Protein AF-A0A7S0AAD8-F1 (afdb_monomer_lite)

pLDDT: mean 89.01, std 14.26, range [42.5, 98.5]

Sequence (129 aa):
RARMLVRNMTLDEKLLLLHGPEEGNCCQCKDSAACAYVGNVAPIPRLGVPPITMNDGPQGFRDNQHLGTSTAWPSGLTMAASFDVQAVREWGEGMGKEFYDKGSNVQLGPGLCVARVPHNGRNFEYLAG

Structure (mmCIF, N/CA/C/O backbone):
data_AF-A0A7S0AAD8-F1
#
_entry.id   AF-A0A7S0AAD8-F1
#
loop_
_atom_site.group_PDB
_atom_site.id
_atom_site.type_symbol
_atom_site.label_atom_id
_atom_site.label_alt_id
_atom_site.label_comp_id
_atom_site.label_asym_id
_atom_site.label_entity_id
_atom_site.label_seq_id
_atom_site.pdbx_PDB_ins_code
_atom_site.Cartn_x
_atom_site.Cartn_y
_atom_site.Cartn_z
_atom_site.occupancy
_atom_site.B_iso_or_equiv
_atom_site.auth_seq_id
_atom_site.auth_comp_id
_atom_site.auth_asym_id
_atom_site.auth_atom_id
_atom_site.pdbx_PDB_model_num
ATOM 1 N N . ARG A 1 1 ? -19.343 -14.731 9.970 1.00 91.06 1 ARG A N 1
ATOM 2 C CA . ARG A 1 1 ? -18.903 -13.856 11.089 1.00 91.06 1 ARG A CA 1
ATOM 3 C C . ARG A 1 1 ? -19.319 -12.390 10.905 1.00 91.06 1 ARG A C 1
ATOM 5 O O . ARG A 1 1 ? -20.001 -11.885 11.781 1.00 91.06 1 ARG A O 1
ATOM 12 N N . ALA A 1 2 ? -19.017 -11.729 9.779 1.00 94.75 2 ALA A N 1
ATOM 13 C CA . ALA A 1 2 ? -19.318 -10.299 9.569 1.00 94.75 2 ALA A CA 1
ATOM 14 C C . ALA A 1 2 ? -20.772 -9.877 9.888 1.00 94.75 2 ALA A C 1
ATOM 16 O O . ALA A 1 2 ? -20.984 -8.991 10.706 1.00 94.75 2 ALA A O 1
ATOM 17 N N . ARG A 1 3 ? -21.784 -10.575 9.343 1.00 96.94 3 ARG A N 1
ATOM 18 C CA . ARG A 1 3 ? -23.208 -10.278 9.627 1.00 96.94 3 ARG A CA 1
ATOM 19 C C . ARG A 1 3 ? -23.565 -10.334 11.120 1.00 96.94 3 ARG A C 1
ATOM 21 O O . ARG A 1 3 ? -24.426 -9.585 11.560 1.00 96.94 3 ARG A O 1
ATOM 28 N N . MET A 1 4 ? -22.927 -11.221 11.886 1.00 96.88 4 MET A N 1
ATOM 29 C CA . MET A 1 4 ? -23.141 -11.343 13.333 1.00 96.88 4 MET A CA 1
ATOM 30 C C . MET A 1 4 ? -22.537 -10.148 14.077 1.00 96.88 4 MET A C 1
ATOM 32 O O . MET A 1 4 ? -23.193 -9.596 14.950 1.00 96.88 4 MET A O 1
ATOM 36 N N . LEU A 1 5 ? -21.325 -9.725 13.704 1.00 96.81 5 LEU A N 1
ATOM 37 C CA . LEU A 1 5 ? -20.678 -8.549 14.291 1.00 96.81 5 LEU A CA 1
ATOM 38 C C . LEU A 1 5 ? -21.513 -7.289 14.037 1.00 96.81 5 LEU A C 1
ATOM 40 O O . LEU A 1 5 ? -21.885 -6.619 14.989 1.00 96.81 5 LEU A O 1
ATOM 44 N N . VAL A 1 6 ? -21.916 -7.044 12.786 1.00 97.00 6 VAL A N 1
ATOM 45 C CA . VA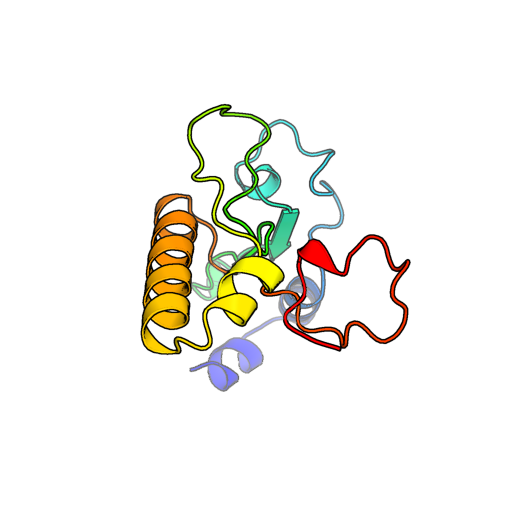L A 1 6 ? -22.723 -5.865 12.413 1.00 97.00 6 VAL A CA 1
ATOM 46 C C . VAL A 1 6 ? -24.091 -5.845 13.106 1.00 97.00 6 VAL A C 1
ATOM 48 O O . VAL A 1 6 ? -24.584 -4.779 13.468 1.00 97.00 6 VAL A O 1
ATOM 51 N N . ARG A 1 7 ? -24.717 -7.010 13.330 1.00 97.50 7 ARG A N 1
ATOM 52 C CA . ARG A 1 7 ? -25.973 -7.104 14.099 1.00 97.50 7 ARG A CA 1
ATOM 53 C C . ARG A 1 7 ? -25.802 -6.715 15.567 1.00 97.50 7 ARG A C 1
ATOM 55 O O . ARG A 1 7 ? -26.732 -6.166 16.138 1.00 97.50 7 ARG A O 1
ATOM 62 N N . ASN A 1 8 ? -24.635 -6.988 16.146 1.00 97.38 8 ASN A N 1
ATOM 63 C CA . ASN A 1 8 ? -24.318 -6.673 17.536 1.00 97.38 8 ASN A CA 1
ATOM 64 C C . ASN A 1 8 ? -23.694 -5.279 17.720 1.00 97.38 8 ASN A C 1
ATOM 66 O O . ASN A 1 8 ? -23.338 -4.947 18.850 1.00 97.38 8 ASN A O 1
ATOM 70 N N . MET A 1 9 ? -23.541 -4.488 16.650 1.00 97.88 9 MET A N 1
ATOM 71 C CA . MET A 1 9 ? -23.015 -3.122 16.720 1.00 97.88 9 MET A CA 1
ATOM 72 C C . MET A 1 9 ? -24.104 -2.100 17.057 1.00 97.88 9 MET A C 1
ATOM 74 O O . MET A 1 9 ? -25.219 -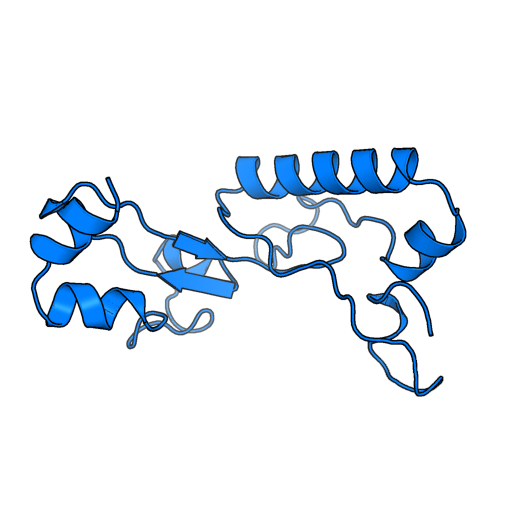2.179 16.525 1.00 97.88 9 MET A O 1
ATOM 78 N N . THR A 1 10 ? -23.753 -1.099 17.863 1.00 97.88 10 THR A N 1
ATOM 79 C CA . THR A 1 10 ? -24.544 0.132 18.010 1.00 97.88 10 THR A CA 1
ATOM 80 C C . THR A 1 10 ? -24.561 0.923 16.695 1.00 97.88 10 THR A C 1
ATOM 82 O O . THR A 1 10 ? -23.868 0.579 15.733 1.00 97.88 10 THR A O 1
ATOM 85 N N . LEU A 1 11 ? -25.390 1.968 16.606 1.00 97.12 11 LEU A N 1
ATOM 86 C CA . LEU A 1 11 ? -25.354 2.859 15.444 1.00 97.12 11 LEU A CA 1
ATOM 87 C C . LEU A 1 11 ? -23.998 3.570 15.352 1.00 97.12 11 LEU A C 1
ATOM 89 O O . LEU A 1 11 ? -23.393 3.563 14.285 1.00 97.12 11 LEU A O 1
ATOM 93 N N . ASP A 1 12 ? -23.489 4.072 16.474 1.00 94.38 12 ASP A N 1
ATOM 94 C CA . ASP A 1 12 ? -22.201 4.770 16.535 1.00 94.38 12 ASP A CA 1
ATOM 95 C C . ASP A 1 12 ? -21.039 3.859 16.124 1.00 94.38 12 ASP A C 1
ATOM 97 O O . ASP A 1 12 ? -20.204 4.251 15.318 1.00 94.38 12 ASP A O 1
ATOM 101 N N . GLU A 1 13 ? -21.025 2.600 16.580 1.00 94.69 13 GLU A N 1
ATOM 102 C CA . GLU A 1 13 ? -20.022 1.608 16.165 1.00 94.69 13 GLU A CA 1
ATOM 103 C C . GLU A 1 13 ? -20.086 1.316 14.656 1.00 94.69 13 GLU A C 1
ATOM 105 O O . GLU A 1 13 ? -19.065 0.999 14.054 1.00 94.69 13 GLU A O 1
ATOM 110 N N . LYS A 1 14 ? -21.259 1.425 14.016 1.00 95.75 14 LYS A N 1
ATOM 111 C CA . LYS A 1 14 ? -21.375 1.296 12.553 1.00 95.75 14 LYS A CA 1
ATOM 112 C C . LYS A 1 14 ? -20.871 2.542 11.840 1.00 95.75 14 LYS A C 1
ATOM 114 O O . LYS A 1 14 ? -20.194 2.397 10.829 1.00 95.75 14 LYS A O 1
ATOM 119 N N . LEU A 1 15 ? -21.207 3.729 12.346 1.00 92.62 15 LEU A N 1
ATOM 120 C CA . LEU A 1 15 ? -20.758 5.003 11.784 1.00 92.62 15 LEU A CA 1
ATOM 121 C C . LEU A 1 15 ? -19.232 5.118 11.847 1.00 92.62 15 LEU A C 1
ATOM 123 O O . LEU A 1 15 ? -18.619 5.446 10.837 1.00 92.62 15 LEU A O 1
ATOM 127 N N . LEU A 1 16 ? -18.630 4.694 12.962 1.00 88.81 16 LEU A N 1
ATOM 128 C CA . LEU A 1 16 ? -17.180 4.628 13.165 1.00 88.81 16 LEU A CA 1
ATOM 129 C C . LEU A 1 16 ? -16.444 3.872 12.047 1.00 88.81 16 LEU A C 1
ATOM 131 O O . LEU A 1 16 ? -15.309 4.197 11.723 1.00 88.81 16 LEU A O 1
ATOM 135 N N . LEU A 1 17 ? -17.072 2.854 11.448 1.00 90.81 17 LEU A N 1
ATOM 136 C CA . LEU A 1 17 ? -16.462 2.045 10.386 1.00 90.81 17 LEU A CA 1
ATOM 137 C C . LEU A 1 17 ? -16.528 2.694 8.995 1.00 90.81 17 LEU A C 1
ATOM 139 O O . LEU A 1 17 ? -16.015 2.114 8.038 1.00 90.81 17 LEU A O 1
ATOM 143 N N . LEU A 1 18 ? -17.183 3.849 8.855 1.00 91.94 18 LEU A N 1
ATOM 144 C CA . LEU A 1 18 ? -17.416 4.514 7.568 1.00 91.94 18 LEU A CA 1
ATOM 145 C C . LEU A 1 18 ? -16.474 5.694 7.307 1.00 91.94 18 LEU A C 1
ATOM 147 O O . LEU A 1 18 ? -16.518 6.266 6.218 1.00 91.94 18 LEU A O 1
ATOM 151 N N . HIS A 1 19 ? -15.636 6.066 8.271 1.00 85.94 19 HIS A N 1
ATOM 152 C CA . HIS A 1 19 ? -14.696 7.172 8.136 1.00 85.94 19 HIS A CA 1
ATOM 153 C C . HIS A 1 19 ? -13.423 6.933 8.955 1.00 85.94 19 HIS A C 1
ATOM 155 O O . HIS A 1 19 ? -13.391 6.115 9.873 1.00 85.94 19 HIS A O 1
ATOM 161 N N . GLY A 1 20 ? -12.359 7.659 8.605 1.00 80.06 20 GLY A N 1
ATOM 162 C CA . GLY A 1 20 ? -11.206 7.801 9.492 1.00 80.06 20 GLY A CA 1
ATOM 163 C C . GLY A 1 20 ? -11.546 8.675 10.707 1.00 80.06 20 GLY A C 1
ATOM 164 O O . GLY A 1 20 ? -12.561 9.368 10.683 1.00 80.06 20 GLY A O 1
ATOM 165 N N . PRO A 1 21 ? -10.739 8.657 11.776 1.00 72.00 21 PRO A N 1
ATOM 166 C CA . PRO A 1 21 ? -11.026 9.399 13.008 1.00 72.00 21 PRO A CA 1
ATOM 167 C C . PRO A 1 21 ? -11.268 10.906 12.769 1.00 72.00 21 PRO A C 1
ATOM 169 O O . PRO A 1 21 ? -10.593 11.519 11.944 1.00 72.00 21 PRO A O 1
ATOM 172 N N . GLU A 1 22 ? -12.237 11.490 13.493 1.00 57.06 22 GLU A N 1
ATOM 173 C CA . GLU A 1 22 ? -12.607 12.920 13.399 1.00 57.06 22 GLU A CA 1
ATOM 174 C C . GLU A 1 22 ? -11.568 13.852 14.049 1.00 57.06 22 GLU A C 1
ATOM 176 O O . GLU A 1 22 ? -11.310 14.943 13.545 1.00 57.06 22 GLU A O 1
ATOM 181 N N . GLU A 1 23 ? -10.935 13.411 15.141 1.00 48.28 23 GLU A N 1
ATOM 182 C CA . GLU A 1 23 ? -9.780 14.067 15.756 1.00 48.28 23 GLU A CA 1
ATOM 183 C C . GLU A 1 23 ? -8.524 13.254 15.444 1.00 48.28 23 GLU A C 1
ATOM 185 O O . GLU A 1 23 ? -8.429 12.072 15.779 1.00 48.28 23 GLU A O 1
ATOM 190 N N . GLY A 1 24 ? -7.547 13.886 14.793 1.00 45.75 24 GLY A N 1
ATOM 191 C CA . GLY A 1 24 ? -6.365 13.177 14.315 1.00 45.75 24 GLY A CA 1
ATOM 192 C C . GLY A 1 24 ? -6.534 12.661 12.894 1.00 45.75 24 GLY A C 1
ATOM 193 O O . GLY A 1 24 ? -6.409 11.471 12.624 1.00 45.75 24 GLY A O 1
ATOM 194 N N . ASN A 1 25 ? -6.684 13.591 11.951 1.00 42.50 25 ASN A N 1
ATOM 195 C CA . ASN A 1 25 ? -6.190 13.410 10.589 1.00 42.50 25 ASN A CA 1
ATOM 196 C C . ASN A 1 25 ? -4.787 12.773 10.673 1.00 42.50 25 ASN A C 1
ATOM 198 O O . ASN A 1 25 ? -4.048 13.075 11.618 1.00 42.50 25 ASN A O 1
ATOM 202 N N . CYS A 1 26 ? -4.354 12.014 9.660 1.00 48.78 26 CYS A N 1
ATOM 203 C CA . CYS A 1 26 ? -3.015 11.397 9.616 1.00 48.78 26 CYS A CA 1
ATOM 204 C C . CYS A 1 26 ? -1.829 12.384 9.797 1.00 48.78 26 CYS A C 1
ATOM 206 O O . CYS A 1 26 ? -0.673 11.978 9.808 1.00 48.78 26 CYS A O 1
ATOM 208 N N . CYS A 1 27 ? -2.102 13.689 9.921 1.00 44.59 27 CYS A N 1
ATOM 209 C CA . CYS A 1 27 ? -1.148 14.774 10.121 1.00 44.59 27 CYS A CA 1
ATOM 210 C C . CYS A 1 27 ? -1.233 15.479 11.495 1.00 44.59 27 CYS A C 1
ATOM 212 O O . CYS A 1 27 ? -0.414 16.361 11.746 1.00 44.59 27 CYS A O 1
ATOM 214 N N . GLN A 1 28 ? -2.216 15.190 12.362 1.00 44.72 28 GLN A N 1
ATOM 215 C CA . GLN A 1 28 ? -2.464 15.995 13.580 1.00 44.72 28 GLN A CA 1
ATOM 216 C C . GLN A 1 28 ? -2.346 15.247 14.903 1.00 44.72 28 GLN A C 1
ATOM 218 O O . GLN A 1 28 ? -2.156 15.879 15.940 1.00 44.72 28 GLN A O 1
ATOM 223 N N . CYS A 1 29 ? -2.404 13.924 14.892 1.00 49.72 29 CYS A N 1
ATOM 224 C CA . CYS A 1 29 ? -2.162 13.152 16.092 1.00 49.72 29 CYS A CA 1
ATOM 225 C C . CYS A 1 29 ? -0.651 12.857 16.176 1.00 49.72 29 CYS A C 1
ATOM 227 O O . CYS A 1 29 ? -0.073 12.169 15.342 1.00 49.72 29 CYS A O 1
ATOM 229 N N . LYS A 1 30 ? 0.035 13.501 17.126 1.00 50.31 30 LYS A N 1
ATOM 230 C CA . LYS A 1 30 ? 1.501 13.404 17.256 1.00 50.31 30 LYS A CA 1
ATOM 231 C C . LYS A 1 30 ? 1.953 12.187 18.066 1.00 50.31 30 LYS A C 1
ATOM 233 O O . LYS A 1 30 ? 3.090 11.760 17.913 1.00 50.31 30 LYS A O 1
ATOM 238 N N . ASP A 1 31 ? 1.042 11.597 18.844 1.00 52.88 31 ASP A N 1
ATOM 239 C CA . ASP A 1 31 ? 1.417 10.697 19.941 1.00 52.88 31 ASP A CA 1
ATOM 240 C C . ASP A 1 31 ? 0.698 9.335 19.918 1.00 52.88 31 ASP A C 1
ATOM 242 O O . ASP A 1 31 ? 0.818 8.562 20.868 1.00 52.88 31 ASP A O 1
ATOM 246 N N . SER A 1 32 ? -0.060 9.006 18.861 1.00 55.53 32 SER A N 1
ATOM 247 C CA . SER A 1 32 ? -0.757 7.713 18.771 1.00 55.53 32 SER A CA 1
ATOM 248 C C . SER A 1 32 ? -0.250 6.862 17.606 1.00 55.53 32 SER A C 1
ATOM 250 O O . SER A 1 32 ? -0.042 7.357 16.501 1.00 55.53 32 SER A O 1
ATOM 252 N N . ALA A 1 33 ? -0.102 5.553 17.831 1.00 57.25 33 ALA A N 1
ATOM 253 C CA . ALA A 1 33 ? 0.304 4.588 16.804 1.00 57.25 33 ALA A CA 1
ATOM 254 C C . ALA A 1 33 ? -0.633 4.565 15.576 1.00 57.25 33 ALA A C 1
ATOM 256 O O . ALA A 1 33 ? -0.238 4.109 14.507 1.00 57.25 33 ALA A O 1
ATOM 257 N N . ALA A 1 34 ? -1.862 5.081 15.704 1.00 55.09 34 ALA A N 1
ATOM 258 C CA . ALA A 1 34 ? -2.808 5.219 14.599 1.00 55.09 34 ALA A CA 1
ATOM 259 C C . ALA A 1 34 ? -2.384 6.278 13.558 1.00 55.09 34 ALA A C 1
ATOM 261 O O . ALA A 1 34 ? -2.797 6.192 12.408 1.00 55.09 34 ALA A O 1
ATOM 262 N N . CYS A 1 35 ? -1.522 7.226 13.936 1.00 61.34 35 CYS A N 1
ATOM 263 C CA . CYS A 1 35 ? -1.059 8.339 13.094 1.00 61.34 35 CYS A CA 1
ATOM 264 C C . CYS A 1 35 ? 0.131 7.980 12.209 1.00 61.34 35 CYS A C 1
ATOM 266 O O . CYS A 1 35 ? 0.536 8.773 11.365 1.00 61.34 35 CYS A O 1
ATOM 268 N N . ALA A 1 36 ? 0.721 6.802 12.424 1.00 73.19 36 ALA A N 1
ATOM 269 C CA . ALA A 1 36 ? 1.842 6.314 11.630 1.00 73.19 36 ALA A CA 1
ATOM 270 C C . ALA A 1 36 ? 1.425 5.913 10.202 1.00 73.19 36 ALA A C 1
ATOM 272 O O . ALA A 1 36 ? 2.283 5.704 9.348 1.00 73.19 36 ALA A O 1
ATOM 273 N N . TYR A 1 37 ? 0.118 5.813 9.938 1.00 84.50 37 TYR A N 1
ATOM 274 C CA . TYR A 1 37 ? -0.448 5.367 8.669 1.00 84.50 37 TYR A CA 1
ATOM 275 C C . TYR A 1 37 ? -1.277 6.473 8.012 1.00 84.50 37 TYR A C 1
ATOM 277 O O . TYR A 1 37 ? -1.824 7.344 8.684 1.00 84.50 37 TYR A O 1
ATOM 285 N N . VAL A 1 38 ? -1.405 6.417 6.686 1.00 86.81 38 VAL A N 1
ATOM 286 C CA . VAL A 1 38 ? -2.188 7.387 5.893 1.00 86.81 38 VAL A CA 1
ATOM 287 C C . VAL A 1 38 ? -3.670 7.392 6.254 1.00 86.81 38 VAL A C 1
ATOM 289 O O . VAL A 1 38 ? -4.303 8.446 6.253 1.00 86.81 38 VAL A O 1
ATOM 292 N N . GLY A 1 39 ? -4.229 6.226 6.558 1.00 86.25 39 GLY A N 1
ATOM 293 C CA . GLY A 1 39 ? -5.611 6.090 6.988 1.00 86.25 39 GLY A CA 1
ATOM 294 C C . GLY A 1 39 ? -5.756 5.009 8.042 1.00 86.25 39 GLY A C 1
ATOM 295 O O . GLY A 1 39 ? -5.012 4.028 8.064 1.00 86.25 39 GLY A O 1
ATOM 296 N N . ASN A 1 40 ? -6.742 5.169 8.913 1.00 87.00 40 ASN A N 1
ATOM 297 C CA . ASN A 1 40 ? -7.086 4.155 9.887 1.00 87.00 40 ASN A CA 1
ATOM 298 C C . ASN A 1 40 ? -8.578 4.182 10.216 1.00 87.00 40 ASN A C 1
ATOM 300 O O . ASN A 1 40 ? -9.216 5.227 10.163 1.00 87.00 40 ASN A O 1
ATOM 304 N N . VAL A 1 41 ? -9.111 3.030 10.606 1.00 88.06 41 VAL A N 1
ATOM 305 C CA . VAL A 1 41 ? -10.438 2.884 11.206 1.00 88.06 41 VAL A CA 1
ATOM 306 C C . VAL A 1 41 ? -10.240 2.404 12.635 1.00 88.06 41 VAL A C 1
ATOM 308 O O . VAL A 1 41 ? -9.459 1.480 12.887 1.00 88.06 41 VAL A O 1
ATOM 311 N N . ALA A 1 42 ? -10.918 3.054 13.577 1.00 85.81 42 ALA A N 1
ATOM 312 C CA . ALA A 1 42 ? -10.802 2.734 14.991 1.00 85.81 42 ALA A CA 1
ATOM 313 C C . ALA A 1 42 ? -11.332 1.317 15.307 1.00 85.81 42 ALA A C 1
ATOM 315 O O . ALA A 1 42 ? -12.243 0.822 14.636 1.00 85.81 42 ALA A O 1
ATOM 316 N N . PRO A 1 43 ? -10.774 0.642 16.329 1.00 90.19 43 PRO A N 1
ATOM 317 C CA . PRO A 1 43 ? -11.238 -0.679 16.735 1.00 90.19 43 PRO A CA 1
ATOM 318 C C . PRO A 1 43 ? -12.618 -0.622 17.401 1.00 90.19 43 PRO A C 1
ATOM 320 O O . PRO A 1 43 ? -13.032 0.410 17.925 1.00 90.19 43 PRO A O 1
ATOM 323 N N . ILE A 1 44 ? -13.273 -1.784 17.506 1.00 93.38 44 ILE A N 1
ATOM 324 C CA . ILE A 1 44 ? -14.440 -1.991 18.381 1.00 93.38 44 ILE A CA 1
ATOM 325 C C . ILE A 1 44 ? -14.072 -3.078 19.408 1.00 93.38 44 ILE A C 1
ATOM 327 O O . ILE A 1 44 ? -14.369 -4.262 19.192 1.00 93.38 44 ILE A O 1
ATOM 331 N N . PRO A 1 45 ? -13.407 -2.716 20.530 1.00 93.00 45 PRO A N 1
ATOM 332 C CA . PRO A 1 45 ? -12.865 -3.684 21.490 1.00 93.00 45 PRO A CA 1
ATOM 333 C C . PRO A 1 45 ? -13.922 -4.612 22.092 1.00 93.00 45 PRO A C 1
ATOM 335 O O . PRO A 1 45 ? -13.686 -5.809 22.232 1.00 93.00 45 PRO A O 1
ATOM 338 N N . ARG A 1 46 ? -15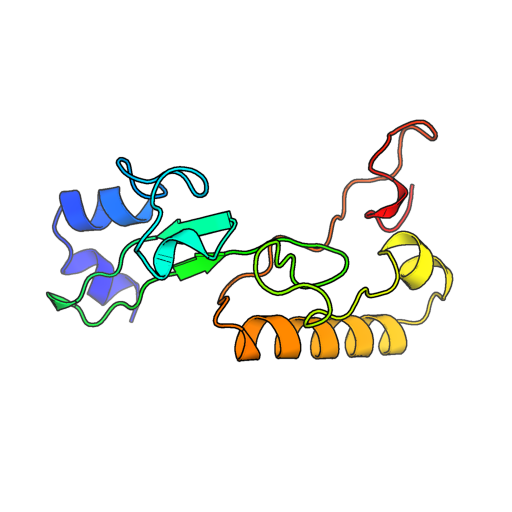.126 -4.088 22.363 1.00 96.38 46 ARG A N 1
ATOM 339 C CA . ARG A 1 46 ? -16.263 -4.845 22.914 1.00 96.38 46 ARG A CA 1
ATOM 340 C C . ARG A 1 46 ? -16.654 -6.052 22.055 1.00 96.38 46 ARG A C 1
ATOM 342 O O . ARG A 1 46 ? -17.126 -7.055 22.582 1.00 96.38 46 ARG A O 1
ATOM 349 N N . LEU A 1 47 ? -16.467 -5.952 20.738 1.00 96.81 47 LEU A N 1
ATOM 350 C CA . LEU A 1 47 ? -16.771 -7.013 19.773 1.00 96.81 47 LEU A CA 1
ATOM 351 C C . LEU A 1 47 ? -15.513 -7.744 19.274 1.00 96.81 47 LEU A C 1
ATOM 353 O O . LEU A 1 47 ? -15.614 -8.600 18.392 1.00 96.81 47 LEU A O 1
ATOM 357 N N . GLY A 1 48 ? -14.334 -7.411 19.811 1.00 94.81 48 GLY A N 1
ATOM 358 C CA . GLY A 1 48 ? -13.054 -7.968 19.378 1.00 94.81 48 GLY A CA 1
ATOM 359 C C . GLY A 1 48 ? -12.707 -7.638 17.923 1.00 94.81 48 GLY A C 1
ATOM 360 O O . GLY A 1 48 ? -12.106 -8.469 17.241 1.00 94.81 48 GLY A O 1
ATOM 361 N N . VAL A 1 49 ? -13.130 -6.471 17.422 1.00 94.25 49 VAL A N 1
ATOM 362 C CA . VAL A 1 49 ? -12.776 -5.995 16.076 1.00 94.25 49 VAL A CA 1
ATOM 363 C C . VAL A 1 49 ? -11.513 -5.131 16.185 1.00 94.25 49 VAL A C 1
ATOM 365 O O . VAL A 1 49 ? -11.562 -4.106 16.872 1.00 94.25 49 VAL A O 1
ATOM 368 N N . PRO A 1 50 ? -10.389 -5.534 15.561 1.00 91.31 50 PRO A N 1
ATOM 369 C CA . PRO A 1 50 ? -9.147 -4.761 15.579 1.00 91.31 50 PRO A CA 1
ATOM 370 C C . PRO A 1 50 ? -9.276 -3.479 14.738 1.00 91.31 50 PRO A C 1
ATOM 372 O O . PRO A 1 50 ? -10.232 -3.357 13.966 1.00 91.31 50 PRO A O 1
ATOM 375 N N . PRO A 1 51 ? -8.333 -2.528 14.861 1.00 88.50 51 PRO A N 1
ATOM 376 C CA . PRO A 1 51 ? -8.287 -1.400 13.940 1.00 88.50 51 PRO A CA 1
ATOM 377 C C . PRO A 1 51 ? -7.987 -1.880 12.516 1.00 88.50 51 PRO A C 1
ATOM 379 O 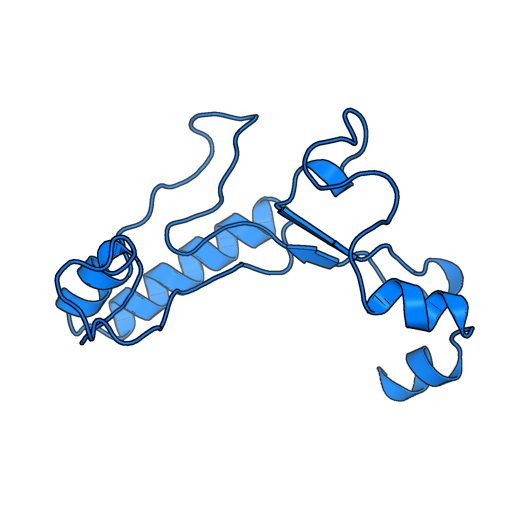O . PRO A 1 51 ? -7.416 -2.953 12.318 1.00 88.50 51 PRO A O 1
ATOM 382 N N . ILE A 1 52 ? -8.334 -1.055 11.533 1.00 91.00 52 ILE A N 1
ATOM 383 C CA . ILE A 1 52 ? -7.842 -1.200 10.159 1.00 91.00 52 ILE A CA 1
ATOM 384 C C . ILE A 1 52 ? -6.822 -0.093 9.945 1.00 91.00 52 ILE A C 1
ATOM 386 O O . ILE A 1 52 ? -7.150 1.067 10.164 1.00 91.00 52 ILE A O 1
ATOM 390 N N . THR A 1 53 ? -5.611 -0.428 9.517 1.00 90.38 53 THR A N 1
ATOM 391 C CA . THR A 1 53 ? -4.568 0.546 9.171 1.00 90.38 53 THR A CA 1
ATOM 392 C C . THR A 1 53 ? -4.255 0.468 7.681 1.00 90.38 53 THR A C 1
ATOM 394 O O . THR A 1 53 ? -4.150 -0.615 7.101 1.00 90.38 53 THR A O 1
ATOM 397 N N . MET A 1 54 ? -4.120 1.625 7.043 1.00 92.38 54 MET A N 1
ATOM 398 C CA . MET A 1 54 ? -3.981 1.770 5.597 1.00 92.38 54 MET A CA 1
ATOM 399 C C . MET A 1 54 ? -2.808 2.698 5.306 1.00 92.38 54 MET A C 1
ATOM 401 O O . MET A 1 54 ? -2.765 3.808 5.836 1.00 92.38 54 MET A O 1
ATOM 405 N N . ASN A 1 55 ? -1.862 2.271 4.476 1.00 93.19 55 ASN A N 1
ATOM 406 C CA . ASN A 1 55 ? -0.702 3.096 4.149 1.00 93.19 55 ASN A CA 1
ATOM 407 C C . ASN A 1 55 ? -0.446 3.183 2.645 1.00 93.19 55 ASN A C 1
ATOM 409 O O . ASN A 1 55 ? -0.803 2.277 1.894 1.00 93.19 55 ASN A O 1
ATOM 413 N N . ASP A 1 56 ? 0.199 4.266 2.217 1.00 93.94 56 ASP A N 1
ATOM 414 C CA . ASP A 1 56 ? 0.740 4.373 0.861 1.00 93.94 56 ASP A CA 1
ATOM 415 C C . ASP A 1 56 ? 1.982 3.477 0.702 1.00 93.94 56 ASP A C 1
ATOM 417 O O . ASP A 1 56 ? 2.715 3.251 1.663 1.00 93.94 56 ASP A O 1
ATOM 421 N N . GLY A 1 57 ? 2.294 2.984 -0.495 1.00 83.69 57 GLY A N 1
ATOM 422 C CA . GLY A 1 57 ? 1.504 3.093 -1.720 1.00 83.69 57 GLY A CA 1
ATOM 423 C C . GLY A 1 57 ? 1.973 2.140 -2.830 1.00 83.69 57 GLY A C 1
ATOM 424 O O . GLY A 1 57 ? 2.450 1.040 -2.538 1.00 83.69 57 GLY A O 1
ATOM 425 N N . PRO A 1 58 ? 1.843 2.521 -4.113 1.00 95.62 58 PRO A N 1
ATOM 426 C CA . PRO A 1 58 ? 2.088 1.623 -5.247 1.00 95.62 58 PRO A CA 1
ATOM 427 C C . PRO A 1 58 ? 3.544 1.173 -5.457 1.00 95.62 58 PRO A C 1
ATOM 429 O O . PRO A 1 58 ? 3.755 0.227 -6.205 1.00 95.62 58 PRO A O 1
ATOM 432 N N . GLN A 1 59 ? 4.535 1.831 -4.843 1.00 94.81 59 GLN A N 1
ATOM 433 C CA . GLN A 1 59 ? 5.973 1.526 -4.992 1.00 94.81 59 GLN A CA 1
ATOM 434 C C . GLN A 1 59 ? 6.671 1.182 -3.668 1.00 94.81 59 GLN A C 1
ATOM 436 O O . GLN A 1 59 ? 7.891 1.303 -3.557 1.00 94.81 59 GLN A O 1
ATOM 441 N N . GLY A 1 60 ? 5.911 0.776 -2.652 1.00 95.19 60 GLY A N 1
ATOM 442 C CA . GLY A 1 60 ? 6.448 0.409 -1.342 1.00 95.19 60 GLY A CA 1
ATOM 443 C C . GLY A 1 60 ? 5.821 1.170 -0.187 1.00 95.19 60 GLY A C 1
ATOM 444 O O . GLY A 1 60 ? 5.019 2.085 -0.381 1.00 95.19 60 GLY A O 1
ATOM 445 N N . PHE A 1 61 ? 6.187 0.765 1.028 1.00 95.44 61 PHE A N 1
ATOM 446 C CA . PHE A 1 61 ? 5.660 1.356 2.253 1.00 95.44 61 PHE A CA 1
ATOM 447 C C . PHE A 1 61 ? 6.239 2.756 2.465 1.00 95.44 61 PHE A C 1
ATOM 449 O O . PHE A 1 61 ? 7.441 2.923 2.691 1.00 95.44 61 PHE A O 1
ATOM 456 N N . ARG A 1 62 ? 5.387 3.780 2.447 1.0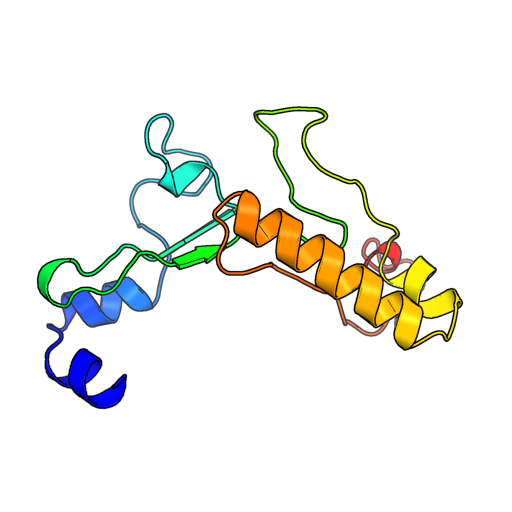0 91.88 62 ARG A N 1
ATOM 457 C CA . ARG A 1 62 ? 5.806 5.156 2.704 1.00 91.88 62 ARG A CA 1
ATOM 458 C C . ARG A 1 62 ? 5.953 5.393 4.204 1.00 91.88 62 ARG A C 1
ATOM 460 O O . ARG A 1 62 ? 4.953 5.455 4.916 1.00 91.88 62 ARG A O 1
ATOM 467 N N . ASP A 1 63 ? 7.190 5.577 4.654 1.00 87.50 63 ASP A N 1
ATOM 468 C CA . ASP A 1 63 ? 7.522 5.979 6.021 1.00 87.50 63 ASP A CA 1
ATOM 469 C C . ASP A 1 63 ? 8.289 7.308 5.995 1.00 87.50 63 ASP A C 1
ATOM 471 O O . ASP A 1 63 ? 9.372 7.407 5.418 1.00 87.50 63 ASP A O 1
ATOM 475 N N . ASN A 1 64 ? 7.705 8.338 6.608 1.00 77.88 64 ASN A N 1
ATOM 476 C CA . ASN A 1 64 ? 8.303 9.672 6.697 1.00 77.88 64 ASN A CA 1
ATOM 477 C C . ASN A 1 64 ? 9.059 9.897 8.019 1.00 77.88 64 ASN A C 1
ATOM 479 O O . ASN A 1 64 ? 9.676 10.946 8.194 1.00 77.88 64 ASN A O 1
ATOM 483 N N . GLN A 1 65 ? 8.978 8.953 8.957 1.00 79.75 65 GLN A N 1
ATOM 484 C CA . GLN A 1 65 ? 9.582 9.029 10.286 1.00 79.75 65 GLN A CA 1
ATOM 485 C C . GLN A 1 65 ? 10.877 8.213 10.357 1.00 79.75 65 GLN A C 1
ATOM 487 O O . GLN A 1 65 ? 11.859 8.677 10.935 1.00 79.75 65 GLN A O 1
ATOM 492 N N . HIS A 1 66 ? 10.917 7.038 9.720 1.00 84.88 66 HIS A N 1
ATOM 493 C CA . HIS A 1 66 ? 12.068 6.129 9.750 1.00 84.88 66 HIS A CA 1
ATOM 494 C C . HIS A 1 66 ? 12.710 5.987 8.364 1.00 84.88 66 HIS A C 1
ATOM 496 O O . HIS A 1 66 ? 12.513 5.005 7.643 1.00 84.88 66 HIS A O 1
ATOM 502 N N . LEU A 1 67 ? 13.506 6.987 7.977 1.00 85.69 67 LEU A N 1
ATOM 503 C CA . LEU A 1 67 ? 14.186 7.008 6.679 1.00 85.69 67 LEU A CA 1
ATOM 504 C C . LEU A 1 67 ? 15.105 5.788 6.492 1.00 85.69 67 LEU A C 1
ATOM 506 O O . LEU A 1 67 ? 15.809 5.376 7.410 1.00 85.69 67 LEU A O 1
ATOM 510 N N . GLY A 1 68 ? 15.117 5.228 5.279 1.00 89.75 68 GLY A N 1
ATOM 511 C CA . GLY A 1 68 ? 15.973 4.088 4.923 1.00 89.75 68 GLY A CA 1
ATOM 512 C C . GLY A 1 68 ? 15.490 2.726 5.432 1.00 89.75 68 GLY A C 1
ATOM 513 O O . GLY A 1 68 ? 16.192 1.736 5.255 1.00 89.75 68 GLY A O 1
ATOM 514 N N . THR A 1 69 ? 14.301 2.653 6.037 1.00 92.50 69 THR A N 1
ATOM 515 C CA . THR A 1 69 ? 13.716 1.388 6.513 1.00 92.50 69 THR A CA 1
ATOM 516 C C . THR A 1 69 ? 12.741 0.757 5.521 1.00 92.50 69 THR A C 1
ATOM 518 O O . THR A 1 69 ? 12.271 -0.358 5.751 1.00 92.50 69 THR A O 1
ATOM 521 N N . SER A 1 70 ? 12.408 1.456 4.432 1.00 94.19 70 SER A N 1
ATOM 522 C CA . SER A 1 70 ? 11.493 0.972 3.396 1.00 94.19 70 SER A CA 1
ATOM 523 C C . SER A 1 70 ? 12.198 0.644 2.098 1.00 94.19 70 SER A C 1
ATOM 525 O O . SER A 1 70 ? 13.125 1.342 1.682 1.00 94.19 70 SER A O 1
ATOM 527 N N . THR A 1 71 ? 11.718 -0.401 1.435 1.00 96.06 71 THR A N 1
ATOM 528 C CA . THR A 1 71 ? 12.168 -0.746 0.093 1.00 96.06 71 THR A CA 1
ATOM 529 C C . THR A 1 71 ? 11.477 0.168 -0.918 1.00 96.06 71 THR A C 1
ATOM 531 O O . THR A 1 71 ? 10.254 0.282 -0.947 1.00 96.06 71 THR A O 1
ATOM 534 N N . ALA A 1 72 ? 12.271 0.837 -1.755 1.00 95.31 72 ALA A N 1
ATOM 535 C CA . ALA A 1 72 ? 11.772 1.568 -2.915 1.00 95.31 72 ALA A CA 1
ATOM 536 C C . ALA A 1 72 ? 11.642 0.588 -4.086 1.00 95.31 72 ALA A C 1
ATOM 538 O O . ALA A 1 72 ? 12.628 0.262 -4.750 1.00 95.31 72 ALA A O 1
ATOM 539 N N . TRP A 1 73 ? 10.436 0.071 -4.298 1.00 96.94 73 TRP A N 1
ATOM 540 C CA . TRP A 1 73 ? 10.179 -0.930 -5.325 1.00 96.94 73 TRP A CA 1
ATOM 541 C C . TRP A 1 73 ? 10.101 -0.298 -6.725 1.00 96.94 73 TRP A C 1
ATOM 543 O O . TRP A 1 73 ? 9.806 0.897 -6.849 1.00 96.94 73 TRP A O 1
ATOM 553 N N . PRO A 1 74 ? 10.330 -1.075 -7.806 1.00 96.62 74 PRO A N 1
ATOM 554 C CA . PRO A 1 74 ? 10.091 -0.597 -9.163 1.00 96.62 74 PRO A CA 1
ATOM 555 C C . PRO A 1 74 ? 8.661 -0.076 -9.328 1.00 96.62 74 PRO A C 1
ATOM 557 O O . PRO A 1 74 ? 7.727 -0.563 -8.689 1.00 96.62 74 PRO A O 1
ATOM 560 N N . SER A 1 75 ? 8.485 0.916 -10.199 1.00 96.81 75 SER A N 1
ATOM 561 C CA . SER A 1 75 ? 7.162 1.469 -10.463 1.00 96.81 75 SER A CA 1
ATOM 562 C C . SER A 1 75 ? 6.272 0.473 -11.211 1.00 96.81 75 SER A C 1
ATOM 564 O O . SER A 1 75 ? 6.773 -0.411 -11.911 1.00 96.81 75 SER A O 1
ATOM 566 N N . GLY A 1 76 ? 4.948 0.643 -11.107 1.00 96.00 76 GLY A N 1
ATOM 567 C CA . GLY A 1 76 ? 3.986 -0.190 -11.835 1.00 96.00 76 GLY A CA 1
ATOM 568 C C . GLY A 1 76 ? 4.264 -0.229 -13.341 1.00 96.00 76 GLY A C 1
ATOM 569 O O . GLY A 1 76 ? 4.208 -1.298 -13.942 1.00 96.00 76 GLY A O 1
ATOM 570 N N . LEU A 1 77 ? 4.668 0.903 -13.926 1.00 96.94 77 LEU A N 1
ATOM 571 C CA . LEU A 1 77 ? 5.002 1.002 -15.347 1.00 96.94 77 LEU A CA 1
ATOM 572 C C . LEU A 1 77 ? 6.247 0.176 -15.701 1.00 96.94 77 LEU A C 1
ATOM 574 O O . LEU A 1 77 ? 6.253 -0.537 -16.702 1.00 96.94 77 LEU A O 1
ATOM 578 N N . THR A 1 78 ? 7.288 0.229 -14.864 1.00 96.50 78 THR A N 1
ATOM 579 C CA . THR A 1 78 ? 8.501 -0.586 -15.034 1.00 96.50 78 THR A CA 1
ATOM 580 C C . THR A 1 78 ? 8.189 -2.074 -14.914 1.00 96.50 78 THR A C 1
ATOM 582 O O . THR A 1 78 ? 8.661 -2.867 -15.725 1.00 96.50 78 THR A O 1
ATOM 585 N N . MET A 1 79 ? 7.362 -2.459 -13.937 1.00 97.19 79 MET A N 1
ATOM 586 C CA . MET A 1 79 ? 6.936 -3.849 -13.775 1.00 97.19 79 MET A CA 1
ATOM 587 C C . MET A 1 79 ? 6.092 -4.322 -14.959 1.00 97.19 79 MET A C 1
ATOM 589 O O . MET A 1 79 ? 6.316 -5.418 -15.466 1.00 97.19 79 MET A O 1
ATOM 593 N N . ALA A 1 80 ? 5.177 -3.491 -15.462 1.00 96.69 80 ALA A N 1
ATOM 594 C CA . ALA A 1 80 ? 4.374 -3.805 -16.639 1.00 96.69 80 ALA A CA 1
ATOM 595 C C . ALA A 1 80 ? 5.231 -3.985 -17.902 1.00 96.69 80 ALA A C 1
ATOM 597 O O . ALA A 1 80 ? 4.964 -4.884 -18.697 1.00 96.69 80 ALA A O 1
ATOM 598 N N . ALA A 1 81 ? 6.301 -3.197 -18.055 1.00 97.50 81 ALA A N 1
ATOM 599 C CA . ALA A 1 81 ? 7.223 -3.300 -19.186 1.00 97.50 81 ALA A CA 1
ATOM 600 C C . ALA A 1 81 ? 7.986 -4.638 -19.251 1.00 97.50 81 ALA A C 1
ATOM 602 O O . ALA A 1 81 ? 8.526 -4.970 -20.304 1.00 97.50 81 ALA A O 1
ATOM 603 N N . SER A 1 82 ? 8.014 -5.421 -18.164 1.00 97.69 82 SER A N 1
ATOM 604 C CA . SER A 1 82 ? 8.573 -6.780 -18.180 1.00 97.69 82 SER A CA 1
ATOM 605 C C . SER A 1 82 ? 7.696 -7.788 -18.932 1.00 97.69 82 SER A C 1
ATOM 607 O O . SER A 1 82 ? 8.212 -8.795 -19.408 1.00 97.69 82 SER A O 1
ATOM 609 N N . PHE A 1 83 ? 6.380 -7.539 -19.018 1.00 97.56 83 PHE A N 1
ATOM 610 C CA . PHE A 1 83 ? 5.369 -8.515 -19.451 1.00 97.56 83 PHE A CA 1
ATOM 611 C C . PHE A 1 83 ? 5.453 -9.872 -18.718 1.00 97.56 83 PHE A C 1
ATOM 613 O O . PHE A 1 83 ? 4.939 -10.879 -19.206 1.00 97.56 83 PHE A O 1
ATOM 620 N N . ASP A 1 84 ? 6.056 -9.897 -17.525 1.00 98.38 84 ASP A N 1
ATOM 621 C CA . ASP A 1 84 ? 6.244 -11.093 -16.713 1.00 98.38 84 ASP A CA 1
ATOM 622 C C . ASP A 1 84 ? 5.299 -11.079 -15.502 1.00 98.38 84 ASP A C 1
ATOM 624 O O . ASP A 1 84 ? 5.483 -10.363 -14.514 1.00 98.38 84 ASP A O 1
ATOM 628 N N . VAL A 1 85 ? 4.257 -11.908 -15.580 1.00 97.81 85 VAL A N 1
ATOM 629 C CA . VAL A 1 85 ? 3.258 -12.068 -14.513 1.00 97.81 85 VAL A CA 1
ATOM 630 C C . VAL A 1 85 ? 3.874 -12.647 -13.238 1.00 97.81 85 VAL A C 1
ATOM 632 O O . VAL A 1 85 ? 3.424 -12.310 -12.141 1.00 97.81 85 VAL A O 1
ATOM 635 N N . GLN A 1 86 ? 4.896 -13.496 -13.359 1.00 98.50 86 GLN A N 1
ATOM 636 C CA . GLN A 1 86 ? 5.57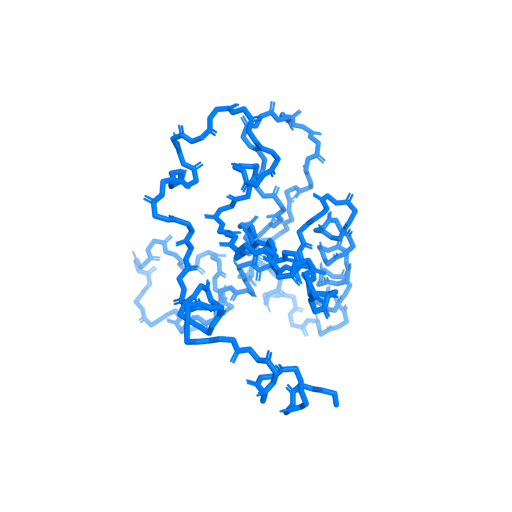8 -14.073 -12.208 1.00 98.50 86 GLN A CA 1
ATOM 637 C C . GLN A 1 86 ? 6.413 -13.005 -11.493 1.00 98.50 86 GLN A C 1
ATOM 639 O O . GLN A 1 86 ? 6.317 -12.884 -10.273 1.00 98.50 86 GLN A O 1
ATOM 644 N N . ALA A 1 87 ? 7.118 -12.152 -12.239 1.00 97.75 87 ALA A N 1
ATOM 645 C CA . ALA A 1 87 ? 7.835 -11.015 -11.661 1.00 97.75 87 ALA A CA 1
ATOM 646 C C . ALA A 1 87 ? 6.887 -10.033 -10.942 1.00 97.75 87 ALA A C 1
ATOM 648 O O . ALA A 1 87 ? 7.179 -9.577 -9.836 1.00 97.75 87 ALA A O 1
ATOM 649 N N . VAL A 1 88 ? 5.717 -9.733 -11.525 1.00 97.25 88 VAL A N 1
ATOM 650 C CA . VAL A 1 88 ? 4.685 -8.891 -10.879 1.00 97.25 88 VAL A CA 1
ATOM 651 C C . VAL A 1 88 ? 4.137 -9.544 -9.606 1.00 97.25 88 VAL A C 1
ATOM 653 O O . VAL A 1 88 ? 3.867 -8.850 -8.623 1.00 97.25 88 VAL A O 1
ATOM 656 N N . ARG A 1 89 ? 3.985 -10.872 -9.597 1.00 98.12 89 ARG A N 1
ATOM 657 C CA . ARG A 1 89 ? 3.551 -11.613 -8.412 1.00 98.12 89 ARG A CA 1
ATOM 658 C C . ARG A 1 89 ? 4.571 -11.515 -7.281 1.00 98.12 89 ARG A C 1
ATOM 660 O O . ARG A 1 89 ? 4.185 -11.191 -6.163 1.00 98.12 89 ARG A O 1
ATOM 667 N N . GLU A 1 90 ? 5.846 -11.746 -7.570 1.00 98.19 90 GLU A N 1
ATOM 668 C CA . GLU A 1 90 ? 6.932 -11.652 -6.585 1.00 98.19 90 GLU A CA 1
ATOM 669 C C . GLU A 1 90 ? 7.077 -10.228 -6.035 1.00 98.19 90 GLU A C 1
ATOM 671 O O . GLU A 1 90 ? 7.230 -10.033 -4.829 1.00 98.19 90 GLU A O 1
ATOM 676 N N . TRP A 1 91 ? 6.934 -9.224 -6.904 1.00 97.06 91 TRP A N 1
ATOM 677 C CA . TRP A 1 91 ? 6.869 -7.813 -6.524 1.00 97.06 91 TRP A CA 1
ATOM 678 C C . TRP A 1 91 ? 5.720 -7.529 -5.545 1.00 97.06 91 TRP A C 1
ATOM 680 O O . TRP A 1 91 ? 5.926 -6.900 -4.506 1.00 97.06 91 TRP A O 1
ATOM 690 N N . GLY A 1 92 ? 4.519 -8.041 -5.829 1.00 97.00 92 GLY A N 1
ATOM 691 C CA . GLY A 1 92 ? 3.356 -7.905 -4.951 1.00 97.00 92 GLY A CA 1
ATOM 692 C C . GLY A 1 92 ? 3.502 -8.646 -3.617 1.00 97.00 92 GLY A C 1
ATOM 693 O O . GLY A 1 92 ? 3.160 -8.093 -2.574 1.00 97.00 92 GLY A O 1
ATOM 694 N N . GLU A 1 93 ? 4.030 -9.872 -3.624 1.00 98.06 93 GLU A N 1
ATOM 695 C CA . GLU A 1 93 ? 4.267 -10.665 -2.408 1.00 98.06 93 GLU A CA 1
ATOM 696 C C . GLU A 1 93 ? 5.326 -10.008 -1.506 1.00 98.06 93 GLU A C 1
ATOM 698 O O . GLU A 1 93 ? 5.128 -9.906 -0.291 1.00 98.06 93 GLU A O 1
ATOM 703 N N . GLY A 1 94 ? 6.410 -9.492 -2.095 1.00 97.44 94 GLY A N 1
ATOM 704 C CA . GLY A 1 94 ? 7.454 -8.752 -1.387 1.00 97.44 94 GLY A CA 1
ATOM 705 C C . GLY A 1 94 ? 6.935 -7.465 -0.741 1.00 97.44 94 GLY A C 1
ATOM 706 O O . GLY A 1 94 ? 7.147 -7.250 0.455 1.00 97.44 94 GLY A O 1
ATOM 707 N N . MET A 1 95 ? 6.188 -6.650 -1.495 1.00 97.00 95 MET A N 1
ATOM 708 C CA . MET A 1 95 ? 5.530 -5.460 -0.946 1.00 97.00 95 MET A CA 1
ATOM 709 C C . MET A 1 95 ? 4.523 -5.824 0.147 1.00 97.00 95 MET A C 1
ATOM 711 O O . MET A 1 95 ? 4.548 -5.237 1.225 1.00 97.00 95 MET A O 1
ATOM 715 N N . GLY A 1 96 ? 3.662 -6.817 -0.083 1.00 97.25 96 GLY A N 1
ATOM 716 C CA . GLY A 1 96 ? 2.660 -7.239 0.896 1.00 97.25 96 GLY A CA 1
ATOM 717 C C . GLY A 1 96 ? 3.286 -7.677 2.221 1.00 97.25 96 GLY A C 1
ATOM 718 O O . GLY A 1 96 ? 2.792 -7.311 3.290 1.00 97.25 96 GLY A O 1
ATOM 719 N N . LYS A 1 97 ? 4.417 -8.394 2.162 1.00 97.44 97 LYS A N 1
ATOM 720 C CA . LYS A 1 97 ? 5.199 -8.750 3.348 1.00 97.44 97 LYS A CA 1
ATOM 721 C C . LYS A 1 97 ? 5.723 -7.514 4.080 1.00 97.44 97 LYS A C 1
ATOM 723 O O . LYS A 1 97 ? 5.579 -7.440 5.297 1.00 97.44 97 LYS A O 1
ATOM 728 N N . GLU A 1 98 ? 6.292 -6.547 3.363 1.00 96.38 98 GLU A N 1
ATOM 729 C CA . GLU A 1 98 ? 6.794 -5.309 3.969 1.00 96.38 98 GLU A CA 1
ATOM 730 C C . GLU A 1 98 ? 5.680 -4.529 4.688 1.00 96.38 98 GLU A C 1
ATOM 732 O O . GLU A 1 98 ? 5.871 -4.082 5.818 1.00 96.38 98 GLU A O 1
ATOM 737 N N . PHE A 1 99 ? 4.500 -4.401 4.074 1.00 96.44 99 PHE A N 1
ATOM 738 C CA . PHE A 1 99 ? 3.352 -3.725 4.689 1.00 96.44 99 PHE A CA 1
ATOM 739 C C . PHE A 1 99 ? 2.869 -4.440 5.949 1.00 96.44 99 PHE A C 1
ATOM 741 O O . PHE A 1 99 ? 2.618 -3.785 6.964 1.00 96.44 99 PHE A O 1
ATOM 748 N N . TYR A 1 100 ? 2.773 -5.770 5.889 1.00 95.25 100 TYR A N 1
ATOM 749 C CA . TYR A 1 100 ? 2.367 -6.593 7.021 1.00 95.25 100 TYR A CA 1
ATOM 750 C C . TYR A 1 100 ? 3.349 -6.474 8.192 1.00 95.25 100 TYR A C 1
ATOM 752 O O . TYR A 1 100 ? 2.929 -6.221 9.321 1.00 95.25 100 TYR A O 1
ATOM 760 N N . ASP A 1 101 ? 4.653 -6.592 7.922 1.00 94.62 101 ASP A N 1
ATOM 761 C CA . ASP A 1 101 ? 5.705 -6.498 8.942 1.00 94.62 101 ASP A CA 1
ATOM 762 C C . ASP A 1 101 ? 5.748 -5.100 9.591 1.00 94.62 101 ASP A C 1
ATOM 764 O O . ASP A 1 101 ? 6.111 -4.965 10.760 1.00 94.62 101 ASP A O 1
ATOM 768 N N . LYS A 1 102 ? 5.319 -4.064 8.859 1.00 92.31 102 LYS A N 1
ATOM 769 C CA . LYS A 1 102 ? 5.193 -2.681 9.343 1.00 92.31 102 LYS A CA 1
ATOM 770 C C . LYS A 1 102 ? 3.825 -2.345 9.936 1.00 92.31 102 LYS A C 1
ATOM 772 O O . LYS A 1 102 ? 3.574 -1.190 10.259 1.00 92.31 102 LYS A O 1
ATOM 777 N N . GLY A 1 103 ? 2.943 -3.332 10.094 1.00 89.88 103 GLY A N 1
ATOM 778 C CA . GLY A 1 103 ? 1.666 -3.186 10.795 1.00 89.88 103 GLY A CA 1
ATOM 779 C C . GLY A 1 103 ? 0.532 -2.555 9.981 1.00 89.88 103 GLY A C 1
ATOM 780 O O . GLY A 1 103 ? -0.532 -2.289 10.546 1.00 89.88 103 GLY A O 1
ATOM 781 N N . SER A 1 104 ? 0.710 -2.345 8.672 1.00 92.50 104 SER A N 1
ATOM 782 C CA . SER A 1 104 ? -0.383 -1.937 7.787 1.00 92.50 104 SER A CA 1
ATOM 783 C C . SER A 1 104 ? -1.182 -3.151 7.321 1.00 92.50 104 SER A C 1
ATOM 785 O O . SER A 1 104 ? -0.628 -4.133 6.829 1.00 92.50 104 SER A O 1
ATOM 787 N N . ASN A 1 105 ? -2.506 -3.086 7.459 1.00 92.38 105 ASN A N 1
ATOM 788 C CA . ASN A 1 105 ? -3.397 -4.152 6.997 1.00 92.38 105 ASN A CA 1
ATOM 789 C C . ASN A 1 105 ? -3.866 -3.948 5.553 1.00 92.38 105 ASN A C 1
ATOM 791 O O . ASN A 1 105 ? -4.379 -4.884 4.940 1.00 92.38 105 ASN A O 1
ATOM 795 N N . VAL A 1 106 ? -3.737 -2.728 5.028 1.00 95.62 106 VAL A N 1
ATOM 796 C CA . VAL A 1 106 ? -4.200 -2.352 3.694 1.00 95.62 106 VAL A CA 1
ATOM 797 C C . VAL A 1 106 ? -3.141 -1.508 2.996 1.00 95.62 106 VAL A C 1
ATOM 799 O O . VAL A 1 106 ? -2.830 -0.394 3.415 1.00 95.62 106 VAL A O 1
ATOM 802 N N . GLN A 1 107 ? -2.643 -2.013 1.874 1.00 96.31 107 GLN A N 1
ATOM 803 C CA . GLN A 1 107 ? -1.854 -1.219 0.943 1.00 96.31 107 GLN A CA 1
ATOM 804 C C . GLN A 1 107 ? -2.779 -0.334 0.098 1.00 96.31 107 GLN A C 1
ATOM 806 O O . GLN A 1 107 ? -3.721 -0.824 -0.526 1.00 96.31 107 GLN A O 1
ATOM 811 N N . LEU A 1 108 ? -2.490 0.966 0.034 1.00 96.50 108 LEU A N 1
ATOM 812 C CA . LEU A 1 108 ? -3.146 1.911 -0.871 1.00 96.50 108 LEU A CA 1
ATOM 813 C C . LEU A 1 108 ? -2.494 1.839 -2.261 1.00 96.50 108 LEU A C 1
ATOM 815 O O . LEU A 1 108 ? -1.755 2.720 -2.696 1.00 96.50 108 LEU A O 1
ATOM 819 N N . GLY A 1 109 ? -2.746 0.731 -2.948 1.00 95.38 109 GLY A N 1
ATOM 820 C CA . GLY A 1 109 ? -2.238 0.436 -4.282 1.00 95.38 109 GLY A CA 1
ATOM 821 C C . GLY A 1 109 ? -2.746 -0.921 -4.784 1.00 95.38 109 GLY A C 1
ATOM 822 O O . GLY A 1 109 ? -3.517 -1.580 -4.085 1.00 95.38 109 GLY A O 1
ATOM 823 N N . PRO A 1 110 ? -2.319 -1.360 -5.979 1.00 95.56 110 PRO A N 1
ATOM 824 C CA . PRO A 1 110 ? -1.526 -0.616 -6.961 1.00 95.56 110 PRO A CA 1
ATOM 825 C C . PRO A 1 110 ? -2.338 0.485 -7.667 1.00 95.56 110 PRO A C 1
ATOM 827 O O . PRO A 1 110 ? -3.569 0.501 -7.631 1.00 95.56 110 PRO A O 1
ATOM 830 N N . GLY A 1 111 ? -1.648 1.403 -8.345 1.00 95.88 111 GLY A N 1
ATOM 831 C CA . GLY A 1 111 ? -2.284 2.335 -9.274 1.00 95.88 111 GLY A CA 1
ATOM 832 C C . GLY A 1 111 ? -2.609 1.633 -10.595 1.00 95.88 111 GLY A C 1
ATOM 833 O O . GLY A 1 111 ? -1.721 1.070 -11.226 1.00 95.88 111 GLY A O 1
ATOM 834 N N . LEU A 1 112 ? -3.873 1.659 -11.026 1.00 96.25 112 LEU A N 1
ATOM 835 C CA . LEU A 1 112 ? -4.341 0.922 -12.217 1.00 96.25 112 LEU A CA 1
ATOM 836 C C . LEU A 1 112 ? -5.134 1.786 -13.209 1.00 96.25 112 LEU A C 1
ATOM 838 O O . LEU A 1 112 ? -5.833 1.261 -14.074 1.00 96.25 112 LEU A O 1
ATOM 842 N N . CYS A 1 113 ? -5.068 3.112 -13.092 1.00 97.50 113 CYS A N 1
ATOM 843 C CA . CYS A 1 113 ? -5.701 3.980 -14.080 1.00 97.50 113 CYS A CA 1
ATOM 844 C C . CYS A 1 113 ? -5.043 3.784 -15.455 1.00 97.50 113 CYS A C 1
ATOM 846 O O . CYS A 1 113 ? -3.832 3.612 -15.553 1.00 97.50 113 CYS A O 1
ATOM 848 N N . VAL A 1 114 ? -5.833 3.869 -16.525 1.00 97.38 114 VAL A N 1
ATOM 849 C CA . VAL A 1 114 ? -5.305 3.838 -17.896 1.00 97.38 114 VAL A CA 1
ATOM 850 C C . VAL A 1 114 ? -4.457 5.088 -18.135 1.00 97.38 114 VAL A C 1
ATOM 852 O O . VAL A 1 114 ? -4.923 6.207 -17.892 1.00 97.38 114 VAL A O 1
ATOM 855 N N . ALA A 1 115 ? -3.242 4.919 -18.659 1.00 96.31 115 ALA A N 1
ATOM 856 C CA . ALA A 1 115 ? -2.340 5.998 -19.066 1.00 96.31 115 ALA A CA 1
ATOM 857 C C . ALA A 1 115 ? -2.817 6.694 -20.361 1.00 96.31 115 ALA A C 1
ATOM 859 O O . ALA A 1 115 ? -2.091 6.824 -21.342 1.00 96.31 115 ALA A O 1
ATOM 860 N N . ARG A 1 116 ? -4.064 7.180 -20.349 1.00 97.69 116 ARG A N 1
ATOM 861 C CA . ARG A 1 116 ? -4.767 7.789 -21.488 1.00 97.69 116 ARG A CA 1
ATOM 862 C C . ARG A 1 116 ? -4.092 9.062 -21.997 1.00 97.69 116 ARG A C 1
ATOM 864 O O . ARG A 1 116 ? -4.114 9.345 -23.190 1.00 97.69 116 ARG A O 1
ATOM 871 N N . VAL A 1 117 ? -3.585 9.882 -21.078 1.00 97.69 117 VAL A N 1
ATOM 872 C CA . VAL A 1 117 ? -2.937 11.161 -21.388 1.00 97.69 117 VAL A CA 1
ATOM 873 C C . VAL A 1 117 ? -1.446 10.997 -21.116 1.00 97.69 117 VAL A C 1
ATOM 875 O O . VAL A 1 117 ? -1.090 10.837 -19.948 1.00 97.69 117 VAL A O 1
ATOM 878 N N . PRO A 1 118 ? -0.563 11.073 -22.129 1.00 95.50 118 PRO A N 1
ATOM 879 C CA . PRO A 1 118 ? 0.874 10.853 -21.939 1.00 95.50 118 PRO A CA 1
ATOM 880 C C . PRO A 1 118 ? 1.516 11.778 -20.896 1.00 95.50 118 PRO A C 1
ATOM 882 O O . PRO A 1 118 ? 2.420 11.366 -20.179 1.00 95.50 118 PRO A O 1
ATOM 885 N N . HIS A 1 119 ? 1.006 13.006 -20.763 1.00 97.12 119 HIS A N 1
ATOM 886 C CA . HIS A 1 119 ? 1.497 14.008 -19.809 1.00 97.12 119 HIS A CA 1
ATOM 887 C C . HIS A 1 119 ? 0.882 13.913 -18.404 1.00 97.12 119 HIS A C 1
ATOM 889 O O . HIS A 1 119 ? 1.126 14.783 -17.571 1.00 97.12 119 HIS A O 1
ATOM 895 N N . ASN A 1 120 ? 0.066 12.898 -18.118 1.00 97.88 120 ASN A N 1
ATOM 896 C CA . ASN A 1 120 ? -0.461 12.712 -16.774 1.00 97.88 120 ASN A CA 1
ATOM 897 C C . ASN A 1 120 ? 0.674 12.354 -15.797 1.00 97.88 120 ASN A C 1
ATOM 899 O O . ASN A 1 120 ? 1.345 11.332 -15.947 1.00 97.88 120 ASN A O 1
ATOM 903 N N . GLY A 1 121 ? 0.844 13.176 -14.758 1.00 97.69 121 GLY A N 1
ATOM 904 C CA . GLY A 1 121 ? 1.951 13.068 -13.802 1.00 97.69 121 GLY A CA 1
ATOM 905 C C . GLY A 1 121 ? 1.973 11.780 -12.973 1.00 97.69 121 GLY A C 1
ATOM 906 O O . GLY A 1 121 ? 2.992 11.479 -12.365 1.00 97.69 121 GLY A O 1
ATOM 907 N N . ARG A 1 122 ? 0.883 11.000 -12.963 1.00 97.88 122 ARG A N 1
ATOM 908 C CA . ARG A 1 122 ? 0.797 9.702 -12.270 1.00 97.88 122 ARG A CA 1
ATOM 909 C C . ARG A 1 122 ? 1.011 8.492 -13.185 1.00 97.88 122 ARG A C 1
ATOM 911 O O . ARG A 1 122 ? 0.960 7.369 -12.713 1.00 97.88 122 ARG A O 1
ATOM 918 N N . ASN A 1 123 ? 1.296 8.670 -14.477 1.00 97.75 123 ASN A N 1
ATOM 919 C CA . ASN A 1 123 ? 1.487 7.521 -15.376 1.00 97.75 123 ASN A CA 1
ATOM 920 C C . ASN A 1 123 ? 2.601 6.566 -14.914 1.00 97.75 123 ASN A C 1
ATOM 922 O O . ASN A 1 123 ? 2.504 5.368 -15.155 1.00 97.75 123 ASN A O 1
ATOM 926 N N . PHE A 1 124 ? 3.628 7.070 -14.220 1.00 95.81 124 PHE A N 1
ATOM 927 C CA . PHE A 1 124 ? 4.731 6.244 -13.721 1.00 95.81 124 PHE A CA 1
ATOM 928 C C . PHE A 1 124 ? 4.285 5.157 -12.727 1.00 95.81 124 PHE A C 1
ATOM 930 O O . PHE A 1 124 ? 4.934 4.116 -12.634 1.00 95.81 124 PHE A O 1
ATOM 937 N N . GLU A 1 125 ? 3.204 5.389 -11.978 1.00 96.62 125 GLU A N 1
ATOM 938 C CA . GLU A 1 125 ? 2.663 4.462 -10.975 1.00 96.62 125 GLU A CA 1
ATOM 939 C C . GLU A 1 125 ? 1.510 3.591 -11.502 1.00 96.62 125 GLU A C 1
ATOM 941 O O . GLU A 1 125 ? 0.979 2.770 -10.756 1.00 96.62 125 GLU A O 1
ATOM 946 N N . TYR A 1 126 ? 1.129 3.770 -12.771 1.00 97.12 126 TYR A N 1
ATOM 947 C CA . TYR A 1 126 ? 0.144 2.953 -13.482 1.00 97.12 126 TYR A CA 1
ATOM 948 C C . TYR A 1 126 ? 0.830 1.906 -14.360 1.00 97.12 126 TYR A C 1
ATOM 950 O O . TYR A 1 126 ? 2.049 1.910 -14.484 1.00 97.12 126 TYR A O 1
ATOM 958 N N . LEU A 1 127 ? 0.061 0.994 -14.962 1.00 95.12 127 LEU A N 1
ATOM 959 C CA . LEU A 1 127 ? 0.626 -0.121 -15.736 1.00 95.12 127 LEU A CA 1
ATOM 960 C C . LEU A 1 127 ? 0.759 0.175 -17.235 1.00 95.12 127 LEU A C 1
ATOM 962 O O . LEU A 1 127 ? 1.809 -0.075 -17.816 1.00 95.12 127 LEU A O 1
ATOM 966 N N . ALA A 1 128 ? -0.311 0.655 -17.875 1.00 91.19 128 ALA A N 1
ATOM 967 C CA . ALA A 1 128 ? -0.403 0.767 -19.333 1.00 91.19 128 ALA A CA 1
ATOM 968 C C . ALA A 1 128 ? -1.453 1.808 -19.766 1.00 91.19 128 ALA A C 1
ATOM 970 O O . ALA A 1 128 ? -2.251 2.268 -18.942 1.00 91.19 128 ALA A O 1
ATOM 971 N N . GLY A 1 129 ? -1.443 2.181 -21.052 1.00 87.62 129 GLY A N 1
ATOM 972 C CA . GLY A 1 129 ? -2.342 3.160 -21.682 1.00 87.62 129 GLY A CA 1
ATOM 973 C C . GLY A 1 129 ? -3.094 2.599 -22.875 1.00 87.62 129 GLY A C 1
ATOM 974 O O . GLY A 1 129 ? -2.552 1.672 -23.516 1.00 87.62 129 GLY A O 1
#

Organism: NCBI:txid73915

Radius of gyration: 17.59 Å; chains: 1; bounding box: 42×30×45 Å

InterPro domains:
  IPR001764 Glycoside hydrolase, family 3, N-terminal [PF00933] (45-123)
  IPR001764 Glycoside hydrolase, family 3, N-terminal [PR00133] (46-62)
  IPR001764 Glycoside hydrolase, family 3, N-terminal [PR00133] (73-92)
  IPR001764 Glycoside hydrolase, family 3, N-terminal [PR00133] (119-129)
  IPR017853 Glycoside hydrolase superfamily [SSF51445] (1-127)
  IPR036962 Glycoside hydrolase, family 3, N-terminal domain superfamily [G3DSA:3.20.20.300] (1-128)
  IPR050288 Cellulose-degrading glycosyl hydrolase 3 [PTHR42715] (1-127)

Secondary structure (DSSP, 8-state):
-HHHHHHT--HHHHHHTTSS-SS--TTT-SS-GGGGSSEEE--BGGGTBPPEEEEE-TTS---SSSTT-S--PPPHHHHHTTT-HHHHHHHHHHHHHHHHHTT-SEEE--------STT-TTGGGS---

Foldseek 3Di:
DVVVLVVPDDPVRVVLQVAFDPQCQLPHDPPDPQSQANGKGPADVVSPGHIAGEHDDLQAGDGPPDPPLIDRHQALQVQLVVVDPVSVVVSVVVRCVRCVVVPHPYYHDQDADECPDVPPPCVRSHHYD